Protein AF-S3BTN0-F1 (afdb_monomer_lite)

Foldseek 3Di:
DDDDDDDDPDPDDLVVVVVLVVCVVVVCCVVDPGDDDDQDDDQPPCSQVVVCVVVVEHAAPPSCQPPPDDDDDDDHDDPDDKDKDFADDDPPDDPVLRVQRRVDMDIDRDDYHVVNSVSSVVSVVSD

Structure (mmCIF, N/CA/C/O backbone):
data_AF-S3BTN0-F1
#
_entry.id   AF-S3BTN0-F1
#
loop_
_atom_site.group_PDB
_atom_site.id
_atom_site.type_symbol
_atom_site.label_atom_id
_atom_site.label_alt_id
_atom_site.label_comp_id
_atom_site.label_asym_id
_atom_site.label_entity_id
_atom_site.label_seq_id
_atom_site.pdbx_PDB_ins_code
_atom_site.Cartn_x
_atom_site.Cartn_y
_atom_site.Cartn_z
_atom_site.occupancy
_atom_site.B_iso_or_equiv
_atom_site.auth_seq_id
_atom_site.auth_comp_id
_atom_site.auth_asym_id
_atom_site.auth_atom_id
_atom_site.pdbx_PDB_model_num
ATOM 1 N N . MET A 1 1 ? 25.090 -1.246 -36.653 1.00 35.09 1 MET A N 1
ATOM 2 C CA . MET A 1 1 ? 25.136 -2.329 -35.651 1.00 35.09 1 MET A CA 1
ATOM 3 C C . MET A 1 1 ? 24.382 -1.847 -34.426 1.00 35.09 1 MET A C 1
ATOM 5 O O . MET A 1 1 ? 24.909 -1.023 -33.695 1.00 35.09 1 MET A O 1
ATOM 9 N N . ALA A 1 2 ? 23.122 -2.249 -34.277 1.00 33.72 2 ALA A N 1
ATOM 10 C CA . ALA A 1 2 ? 22.337 -1.947 -33.086 1.00 33.72 2 ALA A CA 1
ATOM 11 C C . ALA A 1 2 ? 22.515 -3.118 -32.117 1.00 33.72 2 ALA A C 1
ATOM 13 O O . ALA A 1 2 ? 22.125 -4.240 -32.436 1.00 33.72 2 ALA A O 1
ATOM 14 N N . SER A 1 3 ? 23.177 -2.872 -30.988 1.00 33.06 3 SER A N 1
ATOM 15 C CA . SER A 1 3 ? 23.311 -3.858 -29.920 1.00 33.06 3 SER A CA 1
ATOM 16 C C . SER A 1 3 ? 21.948 -4.102 -29.285 1.00 33.06 3 SER A C 1
ATOM 18 O O . SER A 1 3 ? 21.349 -3.200 -28.705 1.00 33.06 3 SER A O 1
ATOM 20 N N . THR A 1 4 ? 21.478 -5.338 -29.398 1.00 38.31 4 THR A N 1
ATOM 21 C CA . THR A 1 4 ? 20.369 -5.899 -28.630 1.00 38.31 4 THR A CA 1
ATOM 22 C C . THR A 1 4 ? 20.660 -5.735 -27.136 1.00 38.31 4 THR A C 1
ATOM 24 O O . THR A 1 4 ? 21.585 -6.357 -26.615 1.00 38.31 4 THR A O 1
ATOM 27 N N . MET A 1 5 ? 19.887 -4.892 -26.444 1.00 35.59 5 MET A N 1
ATOM 28 C CA . MET A 1 5 ? 19.863 -4.873 -24.980 1.00 35.59 5 MET A CA 1
ATOM 29 C C . MET A 1 5 ? 19.236 -6.184 -24.502 1.00 35.59 5 MET A C 1
ATOM 31 O O . MET A 1 5 ? 18.100 -6.503 -24.853 1.00 35.59 5 MET A O 1
ATOM 35 N N . ALA A 1 6 ? 20.012 -6.967 -23.756 1.00 37.75 6 ALA A N 1
ATOM 36 C CA . ALA A 1 6 ? 19.574 -8.226 -23.180 1.00 37.75 6 ALA A CA 1
ATOM 37 C C . ALA A 1 6 ? 18.411 -7.993 -22.205 1.00 37.75 6 ALA A C 1
ATOM 39 O O . ALA A 1 6 ? 18.469 -7.127 -21.333 1.00 37.75 6 ALA A O 1
ATOM 40 N N . ALA A 1 7 ? 17.351 -8.776 -22.384 1.00 44.31 7 ALA A N 1
ATOM 41 C CA . ALA A 1 7 ? 16.192 -8.797 -21.516 1.00 44.31 7 ALA A CA 1
ATOM 42 C C . ALA A 1 7 ? 16.488 -9.555 -20.209 1.00 44.31 7 ALA A C 1
ATOM 44 O O . ALA A 1 7 ? 16.957 -10.689 -20.242 1.00 44.31 7 ALA A O 1
ATOM 45 N N . ASN A 1 8 ? 16.092 -8.925 -19.100 1.00 44.06 8 ASN A N 1
ATOM 46 C CA . ASN A 1 8 ? 15.650 -9.504 -17.828 1.00 44.06 8 ASN A CA 1
ATOM 47 C C . ASN A 1 8 ? 16.609 -10.404 -17.031 1.00 44.06 8 ASN A C 1
ATOM 49 O O . ASN A 1 8 ? 16.455 -11.623 -17.017 1.00 44.06 8 ASN A O 1
ATOM 53 N N . ASP A 1 9 ? 17.385 -9.782 -16.140 1.00 46.75 9 ASP A N 1
ATOM 54 C CA . ASP A 1 9 ? 17.618 -10.358 -14.809 1.00 46.75 9 ASP A CA 1
ATOM 55 C C . ASP A 1 9 ? 16.348 -10.161 -13.958 1.00 46.75 9 ASP A C 1
ATOM 57 O O . ASP A 1 9 ? 16.233 -9.250 -13.137 1.00 46.75 9 ASP A O 1
ATOM 61 N N . SER A 1 10 ? 15.327 -10.988 -14.203 1.00 57.62 10 SER A N 1
ATOM 62 C CA . SER A 1 10 ? 14.164 -11.051 -13.315 1.00 57.62 10 SER A CA 1
ATOM 63 C C . SER A 1 10 ? 14.593 -11.705 -12.002 1.00 57.62 10 SER A C 1
ATOM 65 O O . SER A 1 10 ? 14.927 -12.888 -11.975 1.00 57.62 10 SER A O 1
ATOM 67 N N . LEU A 1 11 ? 14.520 -10.966 -10.892 1.00 58.00 11 LEU A N 1
ATOM 68 C CA . LEU A 1 11 ? 14.765 -11.468 -9.529 1.00 58.00 11 LEU A CA 1
ATOM 69 C C . LEU A 1 11 ? 13.793 -12.590 -9.092 1.00 58.00 11 LEU A C 1
ATOM 71 O O . LEU A 1 11 ? 13.869 -13.067 -7.960 1.00 58.00 11 LEU A O 1
ATOM 75 N N . GLY A 1 12 ? 12.858 -13.018 -9.947 1.00 62.88 12 GLY A N 1
ATOM 76 C CA . GLY A 1 12 ? 11.870 -14.035 -9.614 1.00 62.88 12 GLY A CA 1
ATOM 77 C C . GLY A 1 12 ? 11.403 -14.855 -10.811 1.00 62.88 12 GLY A C 1
ATOM 78 O O . GLY A 1 12 ? 11.310 -14.382 -11.941 1.00 62.88 12 GLY A O 1
ATOM 79 N N . ASN A 1 13 ? 11.055 -16.112 -10.538 1.00 80.94 13 ASN A N 1
ATOM 80 C CA . ASN A 1 13 ? 10.363 -16.973 -11.488 1.00 80.94 13 ASN A CA 1
ATOM 81 C C . ASN A 1 13 ? 8.944 -16.423 -11.723 1.00 80.94 13 ASN A C 1
ATOM 83 O O . ASN A 1 13 ? 8.068 -16.575 -10.868 1.00 80.94 13 ASN A O 1
ATOM 87 N N . ASP A 1 14 ? 8.714 -15.794 -12.877 1.00 77.06 14 ASP A N 1
ATOM 88 C CA . ASP A 1 14 ? 7.433 -15.166 -13.238 1.00 77.06 14 ASP A CA 1
ATOM 89 C C . ASP A 1 14 ? 6.250 -16.142 -13.128 1.00 77.06 14 ASP A C 1
ATOM 91 O O . ASP A 1 14 ? 5.175 -15.786 -12.641 1.00 77.06 14 ASP A O 1
ATOM 95 N N . GLY A 1 15 ? 6.464 -17.407 -13.502 1.00 82.69 15 GLY A N 1
ATOM 96 C CA . GLY A 1 15 ? 5.455 -18.458 -13.386 1.00 82.69 15 GLY A CA 1
ATOM 97 C C . GLY A 1 15 ? 5.128 -18.828 -11.936 1.00 82.69 15 GLY A C 1
ATOM 98 O O . GLY A 1 15 ? 4.000 -19.224 -11.640 1.00 82.69 15 GLY A O 1
ATOM 99 N N . PHE A 1 16 ? 6.086 -18.691 -11.020 1.00 84.44 16 PHE A N 1
ATOM 100 C CA . PHE A 1 16 ? 5.869 -18.899 -9.588 1.00 84.44 16 PHE A CA 1
ATOM 101 C C . PHE A 1 16 ? 5.096 -17.733 -8.961 1.00 84.44 16 PHE A C 1
ATOM 103 O O . PHE A 1 16 ? 4.109 -17.967 -8.263 1.00 84.44 16 PHE A O 1
ATOM 110 N N . LEU A 1 17 ? 5.475 -16.489 -9.274 1.00 82.50 17 LEU A N 1
ATOM 111 C CA . LEU A 1 17 ? 4.778 -15.292 -8.788 1.00 82.50 17 LEU A CA 1
ATOM 112 C C . LEU A 1 17 ? 3.315 -15.265 -9.248 1.00 82.50 17 LEU A C 1
ATOM 114 O O . LEU A 1 17 ? 2.420 -15.083 -8.428 1.00 82.50 17 LEU A O 1
ATOM 118 N N . ALA A 1 18 ? 3.052 -15.594 -10.517 1.00 82.25 18 ALA A N 1
ATOM 119 C CA . ALA A 1 18 ? 1.689 -15.679 -11.037 1.00 82.25 18 ALA A CA 1
ATOM 120 C C . ALA A 1 18 ? 0.827 -16.730 -10.308 1.00 82.25 18 ALA A C 1
ATOM 122 O O . ALA A 1 18 ? -0.380 -16.544 -10.143 1.00 82.25 18 ALA A O 1
ATOM 123 N N . LYS A 1 19 ? 1.419 -17.846 -9.856 1.00 86.25 19 LYS A N 1
ATOM 124 C CA . LYS A 1 19 ? 0.707 -18.847 -9.041 1.00 86.25 19 LYS A CA 1
ATOM 125 C C . LYS A 1 19 ? 0.393 -18.308 -7.649 1.00 86.25 19 LYS A C 1
ATOM 127 O O . LYS A 1 19 ? -0.725 -18.507 -7.180 1.00 86.25 19 LYS A O 1
ATOM 132 N N . ILE A 1 20 ? 1.339 -17.614 -7.015 1.00 84.75 20 ILE A N 1
ATOM 133 C CA . ILE A 1 20 ? 1.116 -16.965 -5.715 1.00 84.75 20 ILE A CA 1
ATOM 134 C C . ILE A 1 20 ? -0.013 -15.938 -5.820 1.00 84.75 20 ILE A C 1
ATOM 136 O O . ILE A 1 20 ? -0.907 -15.944 -4.976 1.00 84.75 20 ILE A O 1
ATOM 140 N N . ASP A 1 21 ? -0.024 -15.115 -6.869 1.00 81.50 21 ASP A N 1
ATOM 141 C CA . ASP A 1 21 ? -1.066 -14.105 -7.081 1.00 81.50 21 ASP A CA 1
ATOM 142 C C . ASP A 1 21 ? -2.452 -14.743 -7.249 1.00 81.50 21 ASP A C 1
ATOM 144 O O . ASP A 1 21 ? -3.421 -14.304 -6.627 1.00 81.50 21 ASP A O 1
ATOM 148 N N . ARG A 1 22 ? -2.548 -15.841 -8.013 1.00 84.12 22 ARG A N 1
ATOM 149 C CA . ARG A 1 22 ? -3.797 -16.612 -8.156 1.00 84.12 22 ARG A CA 1
ATOM 150 C C . ARG A 1 22 ? -4.265 -17.197 -6.824 1.00 84.12 22 ARG A C 1
ATOM 152 O O . ARG A 1 22 ? -5.445 -17.097 -6.504 1.00 84.12 22 ARG A O 1
ATOM 159 N N . LEU A 1 23 ? -3.358 -17.764 -6.028 1.00 84.88 23 LEU A N 1
ATOM 160 C CA . LEU A 1 23 ? -3.692 -18.278 -4.696 1.00 84.88 23 LEU A CA 1
ATOM 161 C C . LEU A 1 23 ? -4.159 -17.153 -3.762 1.00 84.88 23 LEU A C 1
ATOM 163 O O . LEU A 1 23 ? -5.140 -17.315 -3.033 1.00 84.88 23 LEU A O 1
ATOM 167 N N . ARG A 1 24 ? -3.520 -15.983 -3.824 1.00 81.69 24 ARG A N 1
ATOM 168 C CA . ARG A 1 24 ? -3.917 -14.812 -3.036 1.00 81.69 24 ARG A CA 1
ATOM 169 C C . ARG A 1 24 ? -5.319 -14.328 -3.416 1.00 81.69 24 ARG A C 1
ATOM 171 O O . ARG A 1 24 ? -6.117 -14.058 -2.524 1.00 81.69 24 ARG A O 1
ATOM 178 N N . ALA A 1 25 ? -5.649 -14.307 -4.709 1.00 78.19 25 ALA A N 1
ATOM 179 C CA . ALA A 1 25 ? -6.978 -13.933 -5.202 1.00 78.19 25 ALA A CA 1
ATOM 180 C C . ALA A 1 25 ? -8.096 -14.878 -4.720 1.00 78.19 25 ALA A C 1
ATOM 182 O O . ALA A 1 25 ? -9.233 -14.449 -4.554 1.00 78.19 25 ALA A O 1
ATOM 183 N N . THR A 1 26 ? -7.777 -16.145 -4.437 1.00 80.81 26 THR A N 1
ATOM 184 C CA . THR A 1 26 ? -8.735 -17.114 -3.866 1.00 80.81 26 THR A CA 1
ATOM 185 C C . THR A 1 26 ? -8.938 -16.980 -2.351 1.00 80.81 26 THR A C 1
ATOM 187 O O . THR A 1 26 ? -9.652 -17.782 -1.757 1.00 80.81 26 THR A O 1
ATOM 190 N N . ASN A 1 27 ? -8.315 -15.986 -1.707 1.00 71.31 27 ASN A N 1
ATOM 191 C CA . ASN A 1 27 ? -8.363 -15.760 -0.258 1.00 71.31 27 ASN A CA 1
ATOM 192 C C . ASN A 1 27 ? -7.849 -16.948 0.593 1.00 71.31 27 ASN A C 1
ATOM 194 O O . ASN A 1 27 ? -8.123 -17.053 1.792 1.00 71.31 27 ASN A O 1
ATOM 198 N N . VAL A 1 28 ? -7.040 -17.828 -0.016 1.00 78.56 28 VAL A N 1
ATOM 199 C CA . VAL A 1 28 ? -6.412 -18.994 0.638 1.00 78.56 28 VAL A CA 1
ATOM 200 C C . VAL A 1 28 ? -5.331 -18.576 1.639 1.00 78.56 28 VAL A C 1
ATOM 202 O O . VAL A 1 28 ? -4.934 -19.379 2.474 1.00 78.56 28 VAL A O 1
ATOM 205 N N . GLY A 1 29 ? -4.911 -17.306 1.635 1.00 66.62 29 GLY A N 1
ATOM 206 C CA . GLY A 1 29 ? -3.964 -16.757 2.614 1.00 66.62 29 GLY A CA 1
ATOM 207 C C . GLY A 1 29 ? -4.403 -16.903 4.080 1.00 66.62 29 GLY A C 1
ATOM 208 O O . GLY A 1 29 ? -3.562 -16.839 4.968 1.00 66.62 29 GLY A O 1
ATOM 209 N N . SER A 1 30 ? -5.696 -17.135 4.336 1.00 70.00 30 SER A N 1
ATOM 210 C CA . SER A 1 30 ? -6.231 -17.454 5.670 1.00 70.00 30 SER A CA 1
ATOM 211 C C . SER A 1 30 ? -6.012 -18.915 6.097 1.00 70.00 30 SER A C 1
ATOM 213 O O . SER A 1 30 ? -6.061 -19.218 7.285 1.00 70.00 30 SER A O 1
ATOM 215 N N . MET A 1 31 ? -5.760 -19.812 5.140 1.00 72.81 31 MET A N 1
ATOM 216 C CA . MET A 1 31 ? -5.561 -21.251 5.351 1.00 72.81 31 MET A CA 1
ATOM 217 C C . MET A 1 31 ? -4.100 -21.672 5.176 1.00 72.81 31 MET A C 1
ATOM 219 O O . MET A 1 31 ? -3.656 -22.619 5.820 1.00 72.81 31 MET A O 1
ATOM 223 N N . ILE A 1 32 ? -3.355 -20.997 4.293 1.00 80.44 32 ILE A N 1
ATOM 224 C CA . ILE A 1 32 ? -1.963 -21.324 3.971 1.00 80.44 32 ILE A CA 1
ATOM 225 C C . ILE A 1 32 ? -1.146 -20.028 3.900 1.00 80.44 32 ILE A C 1
ATOM 227 O O . ILE A 1 32 ? -1.539 -19.107 3.177 1.00 80.44 32 ILE A O 1
ATOM 231 N N . PRO A 1 33 ? 0.007 -19.943 4.588 1.00 80.31 33 PRO A N 1
ATOM 232 C CA . PRO 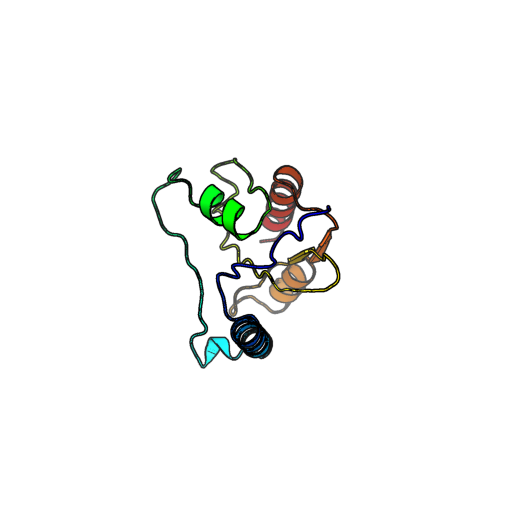A 1 33 ? 0.883 -18.785 4.479 1.00 80.31 33 PRO A CA 1
ATOM 233 C C . PRO A 1 33 ? 1.428 -18.663 3.051 1.00 80.31 33 PRO A C 1
ATOM 235 O O . PRO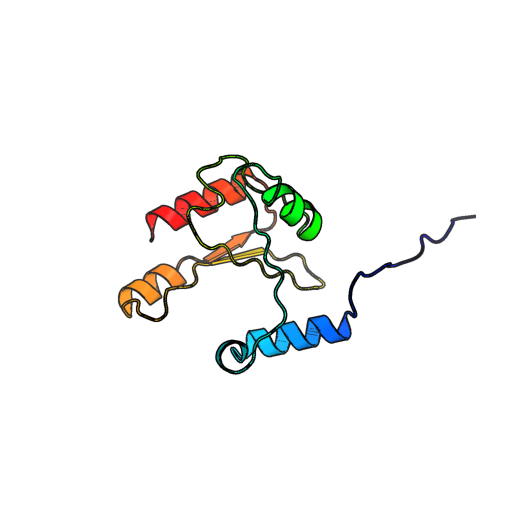 A 1 33 ? 2.053 -19.583 2.522 1.00 80.31 33 PRO A O 1
ATOM 238 N N . LEU A 1 34 ? 1.195 -17.509 2.424 1.00 83.88 34 LEU A N 1
ATOM 239 C CA . LEU A 1 34 ? 1.777 -17.156 1.129 1.00 83.88 34 LEU A CA 1
ATOM 240 C C . LEU A 1 34 ? 3.021 -16.284 1.338 1.00 83.88 34 LEU A C 1
ATOM 242 O O . LEU A 1 34 ? 3.046 -15.501 2.288 1.00 83.88 34 LEU A O 1
ATOM 246 N N . PRO A 1 35 ? 4.029 -16.349 0.448 1.00 82.12 35 PRO A N 1
ATOM 247 C CA . PRO A 1 35 ? 5.197 -15.480 0.542 1.00 82.12 35 PRO A CA 1
ATOM 248 C C . PRO A 1 35 ? 4.814 -13.993 0.557 1.00 82.12 35 PRO A C 1
ATOM 250 O O . PRO A 1 35 ? 4.013 -13.528 -0.264 1.00 82.12 35 PRO A O 1
ATOM 253 N N . GLN A 1 36 ? 5.404 -13.254 1.496 1.00 82.12 36 GLN A N 1
ATOM 254 C CA . GLN A 1 36 ? 5.250 -11.813 1.682 1.00 82.12 36 GLN A CA 1
ATOM 255 C C . GLN A 1 36 ? 6.622 -11.190 1.949 1.00 82.12 36 GLN A C 1
ATOM 257 O O . GLN A 1 36 ? 7.490 -11.821 2.549 1.00 82.12 36 GLN A O 1
ATOM 262 N N . VAL A 1 37 ? 6.807 -9.945 1.512 1.00 82.12 37 VAL A N 1
ATOM 263 C CA . VAL A 1 37 ? 7.980 -9.133 1.851 1.00 82.12 37 VAL A CA 1
ATOM 264 C C . VAL A 1 37 ? 7.535 -8.102 2.876 1.00 82.12 37 VAL A C 1
ATOM 266 O O . VAL A 1 37 ? 6.606 -7.339 2.620 1.00 82.12 37 VAL A O 1
ATOM 269 N N . ILE A 1 38 ? 8.189 -8.097 4.035 1.00 81.75 38 ILE A N 1
ATOM 270 C CA . ILE A 1 38 ? 7.910 -7.160 5.123 1.00 81.75 38 ILE A CA 1
ATOM 271 C C . ILE A 1 38 ? 9.170 -6.330 5.350 1.00 81.75 38 ILE A C 1
ATOM 273 O O . ILE A 1 38 ? 10.258 -6.879 5.510 1.00 81.75 38 ILE A O 1
ATOM 277 N N . VAL A 1 39 ? 9.020 -5.006 5.367 1.00 80.75 39 VAL A N 1
ATOM 278 C CA . VAL A 1 39 ? 10.119 -4.067 5.612 1.00 80.75 39 VAL A CA 1
ATOM 279 C C . VAL A 1 39 ? 9.978 -3.509 7.028 1.00 80.75 39 VAL A C 1
ATOM 281 O O . VAL A 1 39 ? 9.017 -2.802 7.324 1.00 80.75 39 VAL A O 1
ATOM 284 N N . VAL A 1 40 ? 10.932 -3.829 7.906 1.00 83.94 40 VAL A N 1
ATOM 285 C CA . VAL A 1 40 ? 10.933 -3.435 9.327 1.00 83.94 40 VAL A CA 1
ATOM 286 C C . VAL A 1 40 ? 12.209 -2.657 9.644 1.00 83.94 40 VAL A C 1
ATOM 288 O O . VAL A 1 40 ? 13.278 -2.978 9.136 1.00 83.94 40 VAL A O 1
ATOM 291 N N . GLY A 1 41 ? 12.100 -1.623 10.477 1.00 83.25 41 GLY A N 1
ATOM 292 C CA . GLY A 1 41 ? 13.238 -0.829 10.940 1.00 83.25 41 GLY A CA 1
ATOM 293 C C . GLY A 1 41 ? 12.815 0.494 11.577 1.00 83.25 41 GLY A C 1
ATOM 294 O O . GLY A 1 41 ? 11.664 0.924 11.428 1.00 83.25 41 GLY A O 1
ATOM 295 N N . ASP A 1 42 ? 13.756 1.155 12.246 1.00 81.88 42 ASP A N 1
ATOM 296 C CA . ASP A 1 42 ? 13.533 2.403 12.985 1.00 81.88 42 ASP A CA 1
ATOM 297 C C . ASP A 1 42 ? 12.983 3.536 12.113 1.00 81.88 42 ASP A C 1
ATOM 299 O O . ASP A 1 42 ? 13.127 3.545 10.886 1.00 81.88 42 ASP A O 1
ATOM 303 N N . GLN A 1 43 ? 12.314 4.517 12.723 1.00 76.94 43 GLN A N 1
ATOM 304 C CA . GLN A 1 43 ? 11.838 5.698 11.999 1.00 76.94 43 GLN A CA 1
ATOM 305 C C . GLN A 1 43 ? 12.988 6.324 11.190 1.00 76.94 43 GLN A C 1
ATOM 307 O O . GLN A 1 43 ? 14.097 6.473 11.685 1.00 76.94 43 GLN A O 1
ATOM 312 N N . SER A 1 44 ? 12.722 6.685 9.929 1.00 73.88 44 SER A N 1
ATOM 313 C CA . SER A 1 44 ? 13.718 7.268 9.018 1.00 73.88 44 SER A CA 1
ATOM 314 C C . SER A 1 44 ? 14.861 6.341 8.553 1.00 73.88 44 SER A C 1
ATOM 316 O O . SER A 1 44 ? 15.782 6.814 7.893 1.00 73.88 44 SER A O 1
ATOM 318 N N . SER A 1 45 ? 14.783 5.023 8.772 1.00 82.50 45 SER A N 1
ATOM 319 C CA . SER A 1 45 ? 15.784 4.048 8.289 1.00 82.50 45 SER A CA 1
ATOM 320 C C . SER A 1 45 ? 15.730 3.724 6.781 1.00 82.50 45 SER A C 1
ATOM 322 O O . SER A 1 45 ? 16.303 2.732 6.342 1.00 82.50 45 SER A O 1
ATOM 324 N N . GLY A 1 46 ? 15.001 4.506 5.975 1.00 82.38 46 GLY A N 1
ATOM 325 C CA . GLY A 1 46 ? 14.896 4.277 4.526 1.00 82.38 46 GLY A CA 1
ATOM 326 C C . GLY A 1 46 ? 13.924 3.169 4.098 1.00 82.38 46 GLY A C 1
ATOM 327 O O . GLY A 1 46 ? 13.975 2.731 2.954 1.00 82.38 46 GLY A O 1
ATOM 328 N N . LYS A 1 47 ? 13.004 2.728 4.971 1.00 86.75 47 LYS A N 1
ATOM 329 C CA . LYS A 1 47 ? 11.964 1.731 4.627 1.00 86.75 47 LYS A CA 1
ATOM 330 C C . LYS A 1 47 ? 11.150 2.125 3.395 1.00 86.75 47 LYS A C 1
ATOM 332 O O . LYS A 1 47 ? 10.950 1.307 2.505 1.00 86.75 47 LYS A O 1
ATOM 337 N N . SER A 1 48 ? 10.710 3.385 3.350 1.00 80.38 48 SER A N 1
ATOM 338 C CA . SER A 1 48 ? 9.985 3.925 2.202 1.00 80.38 48 SER A CA 1
ATOM 339 C C . SER A 1 48 ? 10.857 3.865 0.954 1.00 80.38 48 SER A C 1
ATOM 341 O O . SER A 1 48 ? 10.406 3.336 -0.041 1.00 80.38 48 SER A O 1
ATOM 343 N N . SER A 1 49 ? 12.134 4.249 1.028 1.00 85.25 49 SER A N 1
ATOM 344 C CA . SER A 1 49 ? 13.061 4.181 -0.112 1.00 85.25 49 SER A CA 1
ATOM 345 C C . SER A 1 49 ? 13.345 2.758 -0.609 1.00 85.25 49 SER A C 1
ATOM 347 O O . SER A 1 49 ? 13.484 2.535 -1.813 1.00 85.25 49 SER A O 1
ATOM 349 N N . ALA A 1 50 ? 13.384 1.772 0.291 1.00 86.50 50 ALA A N 1
ATOM 350 C CA . ALA A 1 50 ? 13.454 0.364 -0.096 1.00 86.50 50 ALA A CA 1
ATOM 351 C C . ALA A 1 50 ? 12.182 -0.077 -0.842 1.00 86.50 50 ALA A C 1
ATOM 353 O O . ALA A 1 50 ? 12.270 -0.728 -1.882 1.00 86.50 50 ALA A O 1
ATOM 354 N N . LEU A 1 51 ? 11.001 0.317 -0.353 1.00 84.38 51 LEU A N 1
ATOM 355 C CA . LEU A 1 51 ? 9.734 0.046 -1.034 1.00 84.38 51 LEU A CA 1
ATOM 356 C C . LEU A 1 51 ? 9.608 0.815 -2.359 1.00 84.38 51 LEU A C 1
ATOM 358 O O . LEU A 1 51 ? 9.129 0.239 -3.328 1.00 84.38 51 LEU A O 1
ATOM 362 N N . GLU A 1 52 ? 10.079 2.059 -2.449 1.00 85.75 52 GLU A N 1
ATOM 363 C CA . GLU A 1 52 ? 10.138 2.861 -3.684 1.00 85.75 52 GLU A CA 1
ATOM 364 C C . GLU A 1 52 ? 10.965 2.145 -4.754 1.00 85.75 52 GLU A C 1
ATOM 366 O O . GLU A 1 52 ? 10.521 1.992 -5.889 1.00 85.75 52 GLU A O 1
ATOM 371 N N . SER A 1 53 ? 12.133 1.624 -4.372 1.00 84.88 53 SER A N 1
ATOM 372 C CA . SER A 1 53 ? 13.016 0.885 -5.283 1.00 84.88 53 SER A CA 1
ATOM 373 C C . SER A 1 53 ? 12.377 -0.408 -5.803 1.00 84.88 53 SER A C 1
ATOM 375 O O . SER A 1 53 ? 12.646 -0.819 -6.928 1.00 84.88 53 SER A O 1
ATOM 377 N N . LEU A 1 54 ? 11.527 -1.052 -4.995 1.00 83.62 54 LEU A N 1
ATOM 378 C CA . LEU A 1 54 ? 10.818 -2.280 -5.369 1.00 83.62 54 LEU A CA 1
ATOM 379 C C . LEU A 1 54 ? 9.544 -2.020 -6.183 1.00 83.62 54 LEU A C 1
ATOM 381 O O . LEU A 1 54 ? 9.195 -2.816 -7.051 1.00 83.62 54 LEU A O 1
ATOM 385 N N . THR A 1 55 ? 8.820 -0.949 -5.870 1.00 82.19 55 THR A N 1
ATOM 386 C CA . THR A 1 55 ? 7.486 -0.668 -6.424 1.00 82.19 55 THR A CA 1
ATOM 387 C C . THR A 1 55 ? 7.514 0.292 -7.608 1.00 82.19 55 THR A C 1
ATOM 389 O O . THR A 1 55 ? 6.581 0.293 -8.410 1.00 82.19 55 THR A O 1
ATOM 392 N N . GLY A 1 56 ? 8.573 1.095 -7.738 1.00 82.44 56 GLY A N 1
ATOM 393 C CA . GLY A 1 56 ? 8.749 2.064 -8.815 1.00 82.44 56 GLY A CA 1
ATOM 394 C C . GLY A 1 56 ? 7.929 3.350 -8.667 1.00 82.44 56 GLY A C 1
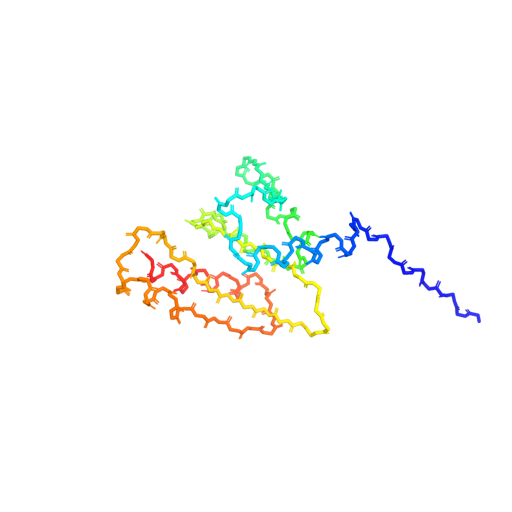ATOM 395 O O . GLY A 1 56 ? 7.929 4.152 -9.597 1.00 82.44 56 GLY A O 1
ATOM 396 N N . PHE A 1 57 ? 7.244 3.568 -7.538 1.00 82.75 57 PHE A N 1
ATOM 397 C CA . PHE A 1 57 ? 6.547 4.824 -7.241 1.00 82.75 57 PHE A CA 1
ATOM 398 C C . PHE A 1 57 ? 7.070 5.460 -5.953 1.00 82.75 57 PHE A C 1
ATOM 400 O O . PHE A 1 57 ? 7.557 4.768 -5.060 1.00 82.75 57 PHE A O 1
ATOM 407 N N . ALA A 1 58 ? 6.968 6.787 -5.873 1.00 81.81 58 ALA A N 1
ATOM 408 C CA . ALA A 1 58 ? 7.430 7.563 -4.730 1.00 81.81 58 ALA A CA 1
ATOM 409 C C . ALA A 1 58 ? 6.422 7.501 -3.575 1.00 81.81 58 ALA A C 1
ATOM 411 O O . ALA A 1 58 ? 5.220 7.676 -3.779 1.00 81.81 58 ALA A O 1
ATOM 412 N N . PHE A 1 59 ? 6.910 7.299 -2.354 1.00 81.06 59 PHE A N 1
ATOM 413 C CA . PHE A 1 59 ? 6.081 7.364 -1.157 1.00 81.06 59 PHE A CA 1
ATOM 414 C C . PHE A 1 59 ? 6.092 8.790 -0.590 1.00 81.06 59 PHE A C 1
ATOM 416 O O . PHE A 1 59 ? 7.084 9.514 -0.731 1.00 81.06 59 PHE A O 1
ATOM 423 N N . PRO A 1 60 ? 5.026 9.211 0.116 1.00 76.44 60 PRO A N 1
ATOM 424 C CA . PRO A 1 60 ? 5.015 10.498 0.792 1.00 76.44 60 PRO A CA 1
ATOM 425 C C . PRO A 1 60 ? 6.190 10.602 1.772 1.00 76.44 60 PRO A C 1
ATOM 427 O O . PRO A 1 60 ? 6.486 9.680 2.532 1.00 76.44 60 PRO A O 1
ATOM 430 N N . ARG A 1 61 ? 6.869 11.747 1.812 1.00 69.31 61 ARG A N 1
ATOM 431 C CA . ARG A 1 61 ? 7.979 11.960 2.763 1.00 69.31 61 ARG A CA 1
ATOM 432 C C . ARG A 1 61 ? 7.517 12.413 4.149 1.00 69.31 61 ARG A C 1
ATOM 434 O O . ARG A 1 61 ? 8.319 12.457 5.079 1.00 69.31 61 ARG A O 1
ATOM 441 N N . ALA A 1 62 ? 6.235 12.740 4.310 1.00 66.00 62 ALA A N 1
ATOM 442 C CA . ALA A 1 62 ? 5.681 13.148 5.593 1.00 66.00 62 ALA A CA 1
ATOM 443 C C . ALA A 1 62 ? 5.669 11.965 6.576 1.00 66.00 62 ALA A C 1
ATOM 445 O O . ALA A 1 62 ? 4.937 10.989 6.394 1.00 66.00 62 ALA A O 1
ATOM 446 N N . ALA A 1 63 ? 6.458 12.081 7.650 1.00 54.03 63 ALA A N 1
ATOM 447 C CA . ALA A 1 63 ? 6.650 11.043 8.666 1.00 54.03 63 ALA A CA 1
ATOM 448 C C . ALA A 1 63 ? 5.345 10.535 9.309 1.00 54.03 63 ALA A C 1
ATOM 450 O O . ALA A 1 63 ? 5.314 9.427 9.835 1.00 54.03 63 ALA A O 1
ATOM 451 N N . THR A 1 64 ? 4.274 11.329 9.268 1.00 59.94 64 THR A N 1
ATOM 452 C CA . THR A 1 64 ? 2.970 11.007 9.856 1.00 59.94 64 THR A CA 1
ATOM 453 C C . THR A 1 64 ? 2.000 10.321 8.896 1.00 59.94 64 THR A C 1
ATOM 455 O O . THR A 1 64 ? 0.987 9.822 9.373 1.00 59.94 64 THR A O 1
ATOM 458 N N . LEU A 1 65 ? 2.264 10.280 7.584 1.00 60.31 65 LEU A N 1
ATOM 459 C CA . LEU A 1 65 ? 1.346 9.682 6.599 1.00 60.31 65 LEU A CA 1
ATOM 460 C C . LEU A 1 65 ? 1.674 8.214 6.307 1.00 60.31 65 LEU A C 1
ATOM 462 O O . LEU A 1 65 ? 0.773 7.391 6.188 1.00 60.31 65 LEU A O 1
ATOM 466 N N . CYS A 1 66 ? 2.957 7.856 6.259 1.00 55.94 66 CYS A N 1
ATOM 467 C CA . CYS A 1 66 ? 3.400 6.556 5.740 1.00 55.94 66 CYS A CA 1
ATOM 468 C C . CYS A 1 66 ? 3.205 5.362 6.684 1.00 55.94 66 CYS A C 1
ATOM 470 O O . CYS A 1 66 ? 3.460 4.230 6.282 1.00 55.94 66 CYS A O 1
ATOM 472 N N . THR A 1 67 ? 2.765 5.593 7.925 1.00 60.31 67 THR A N 1
ATOM 473 C CA . THR A 1 67 ? 2.571 4.535 8.935 1.00 60.31 67 THR A CA 1
ATOM 474 C C . THR A 1 67 ? 1.331 4.728 9.811 1.00 60.31 67 THR A C 1
ATOM 476 O O . THR A 1 67 ? 1.208 4.056 10.832 1.00 60.31 67 THR A O 1
ATOM 479 N N . ARG A 1 68 ? 0.407 5.637 9.458 1.00 65.50 68 ARG A N 1
ATOM 480 C CA . ARG A 1 68 ? -0.880 5.747 10.179 1.00 65.50 68 ARG A CA 1
ATOM 481 C C . ARG A 1 68 ? -1.748 4.508 9.988 1.00 65.50 68 ARG A C 1
ATOM 483 O O . ARG A 1 68 ? -2.466 4.119 10.902 1.00 65.50 68 ARG A O 1
ATOM 490 N N . TYR A 1 69 ? -1.637 3.881 8.822 1.00 70.50 69 TYR A N 1
ATOM 491 C CA . TYR A 1 69 ? -2.404 2.702 8.454 1.00 70.50 69 TYR A CA 1
ATOM 492 C C . TYR A 1 69 ? -1.476 1.615 7.925 1.00 70.50 69 TYR A C 1
ATOM 494 O O . TYR A 1 69 ? -0.436 1.894 7.328 1.00 70.50 69 TYR A O 1
ATOM 502 N N . ALA A 1 70 ? -1.862 0.361 8.151 1.00 77.12 70 ALA A N 1
ATOM 503 C CA . ALA A 1 70 ? -1.209 -0.771 7.517 1.00 77.12 70 ALA A CA 1
ATOM 504 C C . ALA A 1 70 ? -1.519 -0.742 6.012 1.00 77.12 70 ALA A C 1
ATOM 506 O O . ALA A 1 70 ? -2.631 -1.061 5.594 1.00 77.12 70 ALA A O 1
ATOM 507 N N . TH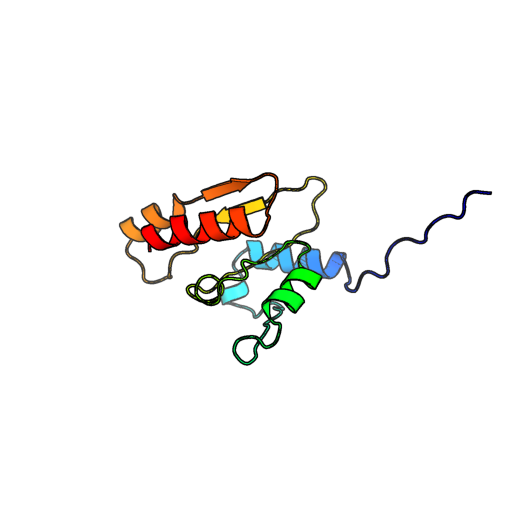R A 1 71 ? -0.538 -0.345 5.204 1.00 79.31 71 THR A N 1
ATOM 508 C CA . THR A 1 71 ? -0.678 -0.278 3.746 1.00 79.31 71 THR A CA 1
ATOM 509 C C . THR A 1 71 ? -0.220 -1.585 3.119 1.00 79.31 71 THR A C 1
ATOM 511 O O . THR A 1 71 ? 0.951 -1.954 3.200 1.00 79.31 71 THR A O 1
ATOM 514 N N . GLN A 1 72 ? -1.142 -2.282 2.458 1.00 83.12 72 GLN A N 1
ATOM 515 C CA . GLN A 1 72 ? -0.819 -3.446 1.641 1.00 83.12 72 GLN A CA 1
ATOM 516 C C . GLN A 1 72 ? -0.588 -3.012 0.192 1.00 83.12 72 GLN A C 1
ATOM 518 O O . GLN A 1 72 ? -1.461 -2.401 -0.420 1.00 83.12 72 GLN A O 1
ATOM 523 N N . ILE A 1 73 ? 0.557 -3.390 -0.378 1.00 83.50 73 ILE A N 1
ATOM 524 C CA . ILE A 1 73 ? 0.898 -3.118 -1.780 1.00 83.50 73 ILE A CA 1
ATOM 525 C C . ILE A 1 73 ? 0.950 -4.442 -2.532 1.00 83.50 73 ILE A C 1
ATOM 527 O O . ILE A 1 73 ? 1.641 -5.373 -2.121 1.00 83.50 73 ILE A O 1
ATOM 531 N N . SER A 1 74 ? 0.208 -4.529 -3.636 1.00 82.19 74 SER A N 1
ATOM 532 C CA . SER A 1 74 ? 0.195 -5.702 -4.508 1.00 82.19 74 SER A CA 1
ATOM 533 C C . SER A 1 74 ? 0.546 -5.284 -5.928 1.00 82.19 74 SER A C 1
ATOM 535 O O . SER A 1 74 ? -0.276 -4.701 -6.630 1.00 82.19 74 SER A O 1
ATOM 537 N N . CYS A 1 75 ? 1.763 -5.605 -6.353 1.00 81.44 75 CYS A N 1
ATOM 538 C CA . CYS A 1 75 ? 2.221 -5.392 -7.720 1.00 81.44 75 CYS A CA 1
ATOM 539 C C . CYS A 1 75 ? 2.041 -6.689 -8.511 1.00 81.44 75 CYS A C 1
ATOM 541 O O . CYS A 1 75 ? 2.505 -7.742 -8.081 1.00 81.44 75 CYS A O 1
ATOM 543 N N . THR A 1 76 ? 1.385 -6.612 -9.666 1.00 79.31 76 THR A N 1
ATOM 544 C CA . THR A 1 76 ? 1.225 -7.748 -10.585 1.00 79.31 76 THR A CA 1
ATOM 545 C C . THR A 1 76 ? 1.693 -7.334 -11.974 1.00 79.31 76 THR A C 1
ATOM 547 O O . THR A 1 76 ? 1.624 -6.158 -12.330 1.00 79.31 76 THR A O 1
ATOM 550 N N . ARG A 1 77 ? 2.208 -8.285 -12.759 1.00 77.75 77 ARG A N 1
ATOM 551 C CA . ARG A 1 77 ? 2.584 -8.028 -14.155 1.00 77.75 77 ARG A CA 1
ATOM 552 C C . ARG A 1 77 ? 1.318 -8.069 -15.010 1.00 77.75 77 ARG A C 1
ATOM 554 O O . ARG A 1 77 ? 0.668 -9.109 -15.083 1.00 77.75 77 ARG A O 1
ATOM 561 N N . ALA A 1 78 ? 0.990 -6.955 -15.651 1.00 82.31 78 ALA A N 1
ATOM 562 C CA . ALA A 1 78 ? -0.160 -6.809 -16.537 1.00 82.31 78 ALA A CA 1
ATOM 563 C C . ALA A 1 78 ? 0.262 -6.065 -17.819 1.00 82.31 78 ALA A C 1
ATOM 565 O O . ALA A 1 78 ? 1.218 -5.289 -17.762 1.00 82.31 78 ALA A O 1
ATOM 566 N N . PRO A 1 79 ? -0.409 -6.303 -18.965 1.00 83.75 79 PRO A N 1
ATOM 567 C CA . PRO A 1 79 ? -0.112 -5.591 -20.211 1.00 83.75 79 PRO A CA 1
ATOM 568 C C . PRO A 1 79 ? -0.386 -4.088 -20.091 1.00 83.75 79 PRO A C 1
ATOM 570 O O . PRO A 1 79 ? 0.359 -3.284 -20.643 1.00 83.75 79 PRO A O 1
ATOM 573 N N . ASP A 1 80 ? -1.409 -3.724 -19.316 1.00 86.00 80 ASP A N 1
ATOM 574 C CA . ASP A 1 80 ? -1.812 -2.344 -19.083 1.00 86.00 80 ASP A CA 1
ATOM 575 C C . ASP A 1 80 ? -1.439 -1.903 -17.665 1.00 86.00 80 ASP A C 1
ATOM 577 O O . ASP A 1 80 ? -1.681 -2.614 -16.682 1.00 86.00 80 ASP A O 1
ATOM 581 N N . LYS A 1 81 ? -0.886 -0.692 -17.544 1.00 86.00 81 LYS A N 1
ATOM 582 C CA . LYS A 1 81 ? -0.648 -0.054 -16.246 1.00 86.00 81 LYS A CA 1
ATOM 583 C C . LYS A 1 81 ? -1.996 0.344 -15.644 1.00 86.00 81 LYS A C 1
ATOM 585 O O . LYS A 1 81 ? -2.691 1.201 -16.183 1.00 86.00 81 LYS A O 1
ATOM 590 N N . LYS A 1 82 ? -2.343 -0.251 -14.504 1.00 89.12 82 LYS A N 1
ATOM 591 C CA . LYS A 1 82 ? -3.533 0.100 -13.727 1.00 89.12 82 LYS A CA 1
ATOM 592 C C . LYS A 1 82 ? -3.179 0.213 -12.255 1.00 89.12 82 LYS A C 1
ATOM 594 O O . LYS A 1 82 ? -2.548 -0.685 -11.701 1.00 89.12 82 LYS A O 1
ATOM 599 N N . ILE A 1 83 ? -3.627 1.293 -11.627 1.00 90.50 83 ILE A N 1
ATOM 600 C CA . ILE A 1 83 ? -3.457 1.521 -10.197 1.00 90.50 83 ILE A CA 1
ATOM 601 C C . ILE A 1 83 ? -4.847 1.656 -9.586 1.00 90.50 83 ILE A C 1
ATOM 603 O O . ILE A 1 83 ? -5.647 2.487 -10.009 1.00 90.50 83 ILE A O 1
ATOM 607 N N . THR A 1 84 ? -5.133 0.808 -8.604 1.00 91.12 84 THR A N 1
ATOM 608 C CA . THR A 1 84 ? -6.380 0.836 -7.840 1.00 91.12 84 THR A CA 1
ATOM 609 C C . THR A 1 84 ? -6.029 0.982 -6.370 1.00 91.12 84 THR A C 1
ATOM 611 O O . THR A 1 84 ? -5.255 0.181 -5.842 1.00 91.12 84 THR A O 1
ATOM 614 N N . VAL A 1 85 ? -6.649 1.947 -5.698 1.00 90.88 85 VAL A N 1
ATOM 615 C CA . VAL A 1 85 ? -6.564 2.108 -4.245 1.00 90.88 85 VAL A CA 1
ATOM 616 C C . VAL A 1 85 ? -7.931 1.854 -3.619 1.00 90.88 85 VAL A C 1
ATOM 618 O O . VAL A 1 85 ? -8.952 2.325 -4.116 1.00 90.88 85 VAL A O 1
ATOM 621 N N . SER A 1 86 ? -7.956 1.077 -2.538 1.00 92.25 86 SER A N 1
ATOM 622 C CA . SER A 1 86 ? -9.172 0.720 -1.802 1.00 92.25 86 SER A CA 1
ATOM 623 C C . SER A 1 86 ? -8.866 0.461 -0.331 1.00 92.25 86 SER A C 1
ATOM 625 O O . SER A 1 86 ? -7.748 0.057 -0.004 1.00 92.25 86 SER A O 1
ATOM 627 N N . ILE A 1 87 ? -9.863 0.607 0.542 1.00 90.69 87 ILE A N 1
ATOM 628 C CA . ILE A 1 87 ? -9.724 0.268 1.964 1.00 90.69 87 ILE A CA 1
ATOM 629 C C . ILE A 1 87 ? -10.128 -1.193 2.185 1.00 90.69 87 ILE A C 1
ATOM 631 O O . ILE A 1 87 ? -11.190 -1.628 1.743 1.00 90.69 87 ILE A O 1
ATOM 635 N N . ILE A 1 88 ? -9.286 -1.948 2.895 1.00 88.38 88 ILE A N 1
ATOM 636 C CA . ILE A 1 88 ? -9.605 -3.300 3.369 1.00 88.38 88 ILE A CA 1
ATOM 637 C C . ILE A 1 88 ? -10.175 -3.169 4.792 1.00 88.38 88 ILE A C 1
ATOM 639 O O . ILE A 1 88 ? -9.421 -2.827 5.706 1.00 88.38 88 ILE A O 1
ATOM 643 N N . PRO A 1 89 ? -11.482 -3.411 5.016 1.00 89.31 89 PRO A N 1
ATOM 644 C CA . PRO A 1 89 ? -12.071 -3.311 6.348 1.00 89.31 89 PRO A CA 1
ATOM 645 C C . PRO A 1 89 ? -11.521 -4.383 7.288 1.00 89.31 89 PRO A C 1
ATOM 647 O O . PRO A 1 89 ? -11.190 -5.493 6.860 1.00 89.31 89 PRO A O 1
ATOM 650 N N . ARG A 1 90 ? -11.522 -4.099 8.594 1.00 87.44 90 ARG A N 1
ATOM 651 C CA . ARG A 1 90 ? -11.226 -5.134 9.590 1.00 87.44 90 ARG A CA 1
ATOM 652 C C . ARG A 1 90 ? -12.296 -6.241 9.558 1.00 87.44 90 ARG A C 1
ATOM 654 O O . ARG A 1 90 ? -13.474 -5.945 9.321 1.00 87.44 90 ARG A O 1
ATOM 661 N N . PRO A 1 91 ? -11.931 -7.512 9.818 1.00 84.75 91 PRO A N 1
ATOM 662 C CA . PRO A 1 91 ? -12.881 -8.627 9.784 1.00 84.75 91 PRO A CA 1
ATOM 663 C C . PRO A 1 91 ? -14.065 -8.461 10.745 1.00 84.75 91 PRO A C 1
ATOM 665 O O . PRO A 1 91 ? -15.167 -8.919 10.441 1.00 84.75 91 PRO A O 1
ATOM 668 N N . ASP A 1 92 ? -13.852 -7.773 11.865 1.00 88.25 92 ASP A N 1
ATOM 669 C CA . ASP A 1 92 ? -14.806 -7.527 12.949 1.00 88.25 92 ASP A CA 1
ATOM 670 C C . ASP A 1 92 ? -15.657 -6.254 12.769 1.00 88.25 92 ASP A C 1
ATOM 672 O O . ASP A 1 92 ? -16.552 -5.997 13.572 1.00 88.25 92 ASP A O 1
ATOM 676 N N . ALA A 1 93 ? -15.427 -5.465 11.713 1.00 88.62 93 ALA A N 1
ATOM 677 C CA . ALA A 1 93 ? -16.216 -4.265 11.437 1.00 88.62 93 ALA A CA 1
ATOM 678 C C . ALA A 1 93 ? -17.698 -4.595 11.163 1.00 88.62 93 ALA A C 1
ATOM 680 O O . ALA A 1 93 ? -18.026 -5.636 10.573 1.00 88.62 93 ALA A O 1
ATOM 681 N N . SER A 1 94 ? -18.593 -3.679 11.556 1.00 93.25 94 SER A N 1
ATOM 682 C CA . SER A 1 94 ? -20.034 -3.792 11.296 1.00 93.25 94 SER A CA 1
ATOM 683 C C . SER A 1 94 ? -20.331 -3.830 9.792 1.00 93.25 94 SER A C 1
ATOM 685 O O . SER A 1 94 ? -19.534 -3.368 8.975 1.00 93.25 94 SER A O 1
ATOM 687 N N . GLY A 1 95 ? -21.488 -4.382 9.408 1.00 92.50 95 GLY A N 1
ATOM 688 C CA . GLY A 1 95 ? -21.879 -4.478 7.995 1.00 92.50 95 GLY A CA 1
ATOM 689 C C . GLY A 1 95 ? -21.945 -3.116 7.297 1.00 92.50 95 GLY A C 1
ATOM 690 O O . GLY A 1 95 ? -21.470 -2.977 6.173 1.00 92.50 95 GLY A O 1
ATOM 691 N N . GLU A 1 96 ? -22.456 -2.100 7.994 1.00 92.62 96 GLU A N 1
ATOM 692 C CA . GLU A 1 96 ? -22.537 -0.729 7.487 1.00 92.62 96 GLU A CA 1
ATOM 693 C C . GLU A 1 96 ? -21.148 -0.105 7.298 1.00 92.62 96 GLU A C 1
ATOM 695 O O . GLU A 1 96 ? -20.847 0.402 6.219 1.00 92.62 96 GLU A O 1
ATOM 700 N N . LEU A 1 97 ? -20.262 -0.227 8.294 1.00 89.50 97 LEU A N 1
ATOM 701 C CA . LEU A 1 97 ? -18.895 0.288 8.195 1.00 89.50 97 LEU A CA 1
ATOM 702 C C . LEU A 1 97 ? -18.108 -0.427 7.087 1.00 89.50 97 LEU A C 1
ATOM 704 O O . LEU A 1 97 ? -17.389 0.214 6.327 1.00 89.50 97 LEU A O 1
ATOM 708 N N . LYS A 1 98 ? -18.274 -1.748 6.936 1.00 91.44 98 LYS A N 1
ATOM 709 C CA . LYS A 1 98 ? -17.668 -2.503 5.827 1.00 91.44 98 LYS A CA 1
ATOM 710 C C . LYS A 1 98 ? -18.104 -1.953 4.475 1.00 91.44 98 LYS A C 1
ATOM 712 O O . LYS A 1 98 ? -17.242 -1.718 3.634 1.00 91.44 98 LYS A O 1
ATOM 717 N N . ALA A 1 99 ? -19.402 -1.718 4.285 1.00 90.94 99 ALA A N 1
ATOM 718 C CA . ALA A 1 99 ? -19.929 -1.167 3.041 1.00 90.94 99 ALA A CA 1
ATOM 719 C C . ALA A 1 99 ? -19.391 0.249 2.769 1.00 90.94 99 ALA A C 1
ATOM 721 O O . ALA A 1 99 ? -18.964 0.533 1.651 1.00 90.94 99 ALA A O 1
ATOM 722 N N . GLN A 1 100 ? -19.342 1.110 3.790 1.00 92.25 100 GLN A N 1
ATOM 723 C CA . GLN A 1 100 ? -18.791 2.467 3.679 1.00 92.25 100 GLN A CA 1
ATOM 724 C C . GLN A 1 100 ? -17.305 2.462 3.289 1.00 92.25 100 GLN A C 1
ATOM 726 O O . GLN A 1 100 ? -16.902 3.183 2.375 1.00 92.25 100 GLN A O 1
ATOM 731 N N . LEU A 1 101 ? -16.493 1.621 3.934 1.00 91.50 101 LEU A N 1
ATOM 732 C CA . LEU A 1 101 ? -15.062 1.504 3.641 1.00 91.50 101 LEU A CA 1
ATOM 733 C C . LEU A 1 101 ? -14.805 0.874 2.264 1.00 91.50 101 LEU A C 1
ATOM 735 O O . LEU A 1 101 ? -13.938 1.339 1.530 1.00 91.50 101 LEU A O 1
ATOM 739 N N . GLN A 1 102 ? -15.582 -0.140 1.874 1.00 90.62 102 GLN A N 1
ATOM 740 C CA . GLN A 1 102 ? -15.483 -0.773 0.551 1.00 90.62 102 GLN A CA 1
ATOM 741 C C . GLN A 1 102 ? -15.931 0.149 -0.588 1.00 90.62 102 GLN A C 1
ATOM 743 O O . GLN A 1 102 ? -15.472 -0.016 -1.718 1.00 90.62 102 GLN A O 1
ATOM 748 N N . ALA A 1 103 ? -16.795 1.128 -0.304 1.00 92.44 103 ALA A N 1
ATOM 749 C CA . ALA A 1 103 ? -17.172 2.155 -1.269 1.00 92.44 103 ALA A CA 1
ATOM 750 C 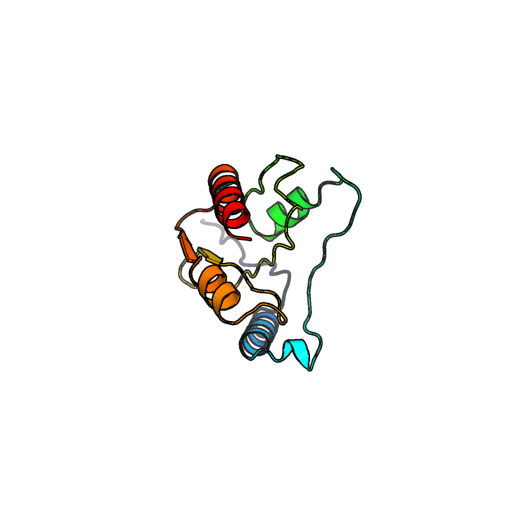C . ALA A 1 103 ? -16.019 3.125 -1.581 1.00 92.44 103 ALA A C 1
ATOM 752 O O . ALA A 1 103 ? -16.053 3.800 -2.611 1.00 92.44 103 ALA A O 1
ATOM 753 N N . PHE A 1 104 ? -14.980 3.195 -0.737 1.00 92.69 104 PHE A N 1
ATOM 754 C CA . PHE A 1 104 ? -13.753 3.903 -1.083 1.00 92.69 104 PHE A CA 1
ATOM 755 C C . PHE A 1 104 ? -12.951 3.086 -2.098 1.00 92.69 104 PHE A C 1
ATOM 757 O O . PHE A 1 104 ? -12.273 2.110 -1.761 1.00 92.69 104 PHE A O 1
ATOM 764 N N . ARG A 1 105 ? -13.023 3.511 -3.357 1.00 92.62 105 ARG A N 1
ATOM 765 C CA . ARG A 1 105 ? -12.244 2.955 -4.456 1.00 92.62 105 ARG A CA 1
ATOM 766 C C . ARG A 1 105 ? -11.837 4.072 -5.406 1.00 92.62 105 ARG A C 1
ATOM 768 O O . ARG A 1 105 ? -12.697 4.804 -5.887 1.00 92.62 105 ARG A O 1
ATOM 775 N N . GLN A 1 106 ? -10.546 4.164 -5.698 1.00 90.25 106 GLN A N 1
ATOM 776 C CA . GLN A 1 106 ? -10.005 5.097 -6.682 1.00 90.25 106 GLN A CA 1
ATOM 777 C C . GLN A 1 106 ? -9.200 4.328 -7.725 1.00 90.25 106 GLN A C 1
ATOM 779 O O . GLN A 1 106 ? -8.327 3.535 -7.374 1.00 90.25 106 GLN A O 1
ATOM 784 N N . ASP A 1 107 ? -9.513 4.549 -8.999 1.00 91.19 107 ASP A N 1
ATOM 785 C CA . ASP A 1 107 ? -8.718 4.068 -10.124 1.00 91.19 107 ASP A CA 1
ATOM 786 C C . ASP A 1 107 ? -7.954 5.272 -10.694 1.00 91.19 107 ASP A C 1
ATOM 788 O O . ASP A 1 107 ? -8.567 6.247 -11.130 1.00 91.19 107 ASP A O 1
ATOM 792 N N . ILE A 1 108 ? -6.622 5.217 -10.660 1.00 88.69 108 ILE A N 1
ATOM 793 C CA . ILE A 1 108 ? -5.736 6.319 -11.061 1.00 88.69 108 ILE A CA 1
ATOM 794 C C . ILE A 1 108 ? -4.747 5.854 -12.134 1.00 88.69 108 ILE A C 1
ATOM 796 O O . ILE A 1 108 ? -4.423 4.669 -12.247 1.00 88.69 108 ILE A O 1
ATOM 800 N N . SER A 1 109 ? -4.275 6.802 -12.944 1.00 84.12 109 SER A N 1
ATOM 801 C CA . SER A 1 109 ? -3.368 6.523 -14.071 1.00 84.12 109 SER A CA 1
ATOM 802 C C . SER A 1 109 ? -1.893 6.622 -13.670 1.00 84.12 109 SER A C 1
ATOM 804 O O . SER A 1 109 ? -1.042 5.868 -14.152 1.00 84.12 109 SER A O 1
ATOM 806 N N . GLU A 1 110 ? -1.592 7.530 -12.745 1.00 83.12 110 GLU A N 1
ATOM 807 C CA . GLU A 1 110 ? -0.260 7.758 -12.200 1.00 83.12 110 GLU A CA 1
ATOM 808 C C . GLU A 1 110 ? -0.340 7.874 -10.684 1.00 83.12 110 GLU A C 1
ATOM 810 O O . GLU A 1 110 ? -1.373 8.246 -10.135 1.00 83.12 110 GLU A O 1
ATOM 815 N N . LEU A 1 111 ? 0.745 7.485 -10.021 1.00 83.56 111 LEU A N 1
ATOM 816 C CA . LEU A 1 111 ? 0.867 7.544 -8.576 1.00 83.56 111 LEU A CA 1
AT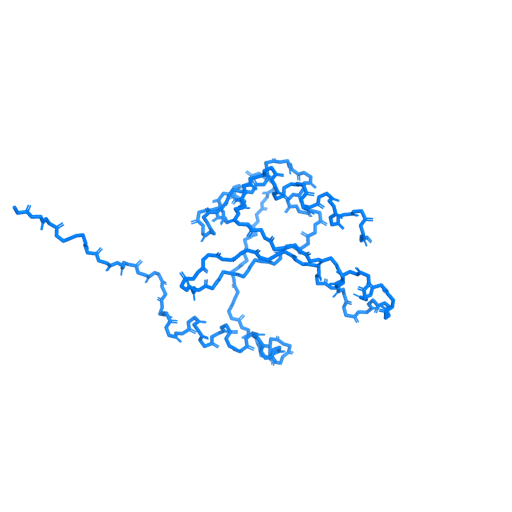OM 817 C C . LEU A 1 111 ? 2.217 8.178 -8.266 1.00 83.56 111 LEU A C 1
ATOM 819 O O . LEU A 1 111 ? 3.261 7.543 -8.432 1.00 83.56 111 LEU A O 1
ATOM 823 N N . ASP A 1 112 ? 2.175 9.439 -7.866 1.00 86.12 112 ASP A N 1
ATOM 824 C CA . ASP A 1 112 ? 3.309 10.155 -7.304 1.00 86.12 112 ASP A CA 1
ATOM 825 C C . ASP A 1 112 ? 3.123 10.335 -5.790 1.00 86.12 112 ASP A C 1
ATOM 827 O O . ASP A 1 112 ? 2.151 9.864 -5.189 1.00 86.12 112 ASP A O 1
ATOM 831 N N . ALA A 1 113 ? 4.100 10.980 -5.156 1.00 83.19 113 ALA A N 1
ATOM 832 C CA . ALA A 1 113 ? 4.088 11.173 -3.714 1.00 83.19 113 ALA A CA 1
ATOM 833 C C . ALA A 1 113 ? 2.927 12.066 -3.241 1.00 83.19 113 ALA A C 1
ATOM 835 O O . ALA A 1 113 ? 2.431 11.857 -2.130 1.00 83.19 113 ALA A O 1
ATOM 836 N N . ASP A 1 114 ? 2.497 13.032 -4.055 1.00 86.06 114 ASP A N 1
ATOM 837 C CA . ASP A 1 114 ? 1.467 14.006 -3.692 1.00 86.06 114 ASP A CA 1
ATOM 838 C C . ASP A 1 114 ? 0.071 13.392 -3.832 1.00 86.06 114 ASP A C 1
ATOM 840 O O . ASP A 1 114 ? -0.750 13.504 -2.917 1.00 86.06 114 ASP A O 1
ATOM 844 N N . GLU A 1 115 ? -0.176 12.649 -4.912 1.00 87.12 115 GLU A N 1
ATOM 845 C CA . GLU A 1 115 ? -1.425 11.919 -5.121 1.00 87.12 115 GLU A CA 1
ATOM 846 C C . GLU A 1 115 ? -1.586 10.811 -4.074 1.00 87.12 115 GLU A C 1
ATOM 848 O O . GLU A 1 115 ? -2.652 10.661 -3.474 1.00 87.12 115 GLU A O 1
ATOM 853 N N . LEU A 1 116 ? -0.509 10.085 -3.749 1.00 84.81 116 LEU A N 1
ATOM 854 C CA . LEU A 1 116 ? -0.546 9.084 -2.683 1.00 84.81 116 LEU A CA 1
ATOM 855 C C . LEU A 1 116 ? -0.828 9.718 -1.311 1.00 84.81 116 LEU A C 1
ATOM 857 O O . LEU A 1 116 ? -1.602 9.170 -0.523 1.00 84.81 116 LEU A O 1
ATOM 861 N N . ALA A 1 117 ? -0.241 10.884 -1.022 1.00 85.12 117 ALA A N 1
ATOM 862 C CA . ALA A 1 117 ? -0.509 11.624 0.210 1.00 85.12 117 ALA A CA 1
ATOM 863 C C . ALA A 1 117 ? -1.967 12.096 0.286 1.00 85.12 117 ALA A C 1
ATOM 865 O O . ALA A 1 117 ? -2.605 11.966 1.335 1.00 85.12 117 ALA A O 1
ATOM 866 N N . ARG A 1 118 ? -2.511 12.601 -0.826 1.00 88.00 118 ARG A N 1
ATOM 867 C CA . ARG A 1 118 ? -3.915 13.002 -0.941 1.00 88.00 118 ARG A CA 1
ATOM 868 C C . ARG A 1 118 ? -4.847 11.824 -0.672 1.00 88.00 118 ARG A C 1
ATOM 870 O O . ARG A 1 118 ? -5.732 11.938 0.173 1.00 88.00 118 ARG A O 1
ATOM 877 N N . ILE A 1 119 ? -4.608 10.687 -1.320 1.00 88.19 119 ILE A N 1
ATOM 878 C CA . ILE A 1 119 ? -5.405 9.468 -1.144 1.00 88.19 119 ILE A CA 1
ATOM 879 C C . ILE A 1 119 ? -5.366 8.991 0.311 1.00 88.19 119 ILE A C 1
ATOM 881 O O . ILE A 1 119 ? -6.397 8.602 0.859 1.00 88.19 119 ILE A O 1
ATOM 885 N N . PHE A 1 120 ? -4.203 9.044 0.967 1.00 86.00 120 PHE A N 1
ATOM 886 C CA . PHE A 1 120 ? -4.094 8.692 2.385 1.00 86.00 120 PHE A CA 1
ATOM 887 C C . PHE A 1 120 ? -4.894 9.632 3.289 1.00 86.00 120 PHE A C 1
ATOM 889 O O . PHE A 1 120 ? -5.535 9.155 4.226 1.00 86.00 120 PHE A O 1
ATOM 896 N N . ASN A 1 121 ? -4.906 10.934 3.004 1.00 86.19 121 ASN A N 1
ATOM 897 C CA . ASN A 1 121 ? -5.725 11.885 3.756 1.00 86.19 121 ASN A CA 1
ATOM 898 C C . ASN A 1 121 ? -7.222 11.606 3.558 1.00 86.19 121 ASN A C 1
ATOM 900 O O . ASN A 1 121 ? -7.943 11.451 4.542 1.00 86.19 121 ASN A O 1
ATOM 904 N N . GLU A 1 122 ? -7.675 11.432 2.315 1.00 87.75 122 GLU A N 1
ATOM 905 C CA . GLU A 1 122 ? -9.080 11.123 2.006 1.00 87.75 122 GLU A CA 1
ATOM 906 C C . GLU A 1 122 ? -9.539 9.784 2.611 1.00 87.75 122 GLU A C 1
ATOM 908 O O . GLU A 1 122 ? -10.684 9.649 3.048 1.00 87.75 122 GLU A O 1
ATOM 913 N N . ALA A 1 123 ? -8.653 8.785 2.660 1.00 85.94 123 ALA A N 1
ATOM 914 C CA . ALA A 1 123 ? -8.932 7.515 3.322 1.00 85.94 123 ALA A CA 1
ATOM 915 C C . ALA A 1 123 ? -9.030 7.676 4.849 1.00 85.94 123 ALA A C 1
ATOM 917 O O . ALA A 1 123 ? -9.885 7.046 5.471 1.00 85.94 123 ALA A O 1
ATOM 918 N N . SER A 1 124 ? -8.195 8.537 5.446 1.00 82.81 124 SER A N 1
ATOM 919 C CA . SER A 1 124 ? -8.161 8.766 6.896 1.00 82.81 124 SER A CA 1
ATOM 920 C C . SER A 1 124 ? -9.423 9.427 7.448 1.00 82.81 124 SER A C 1
ATOM 922 O O . SER A 1 124 ? -9.799 9.168 8.585 1.00 82.81 124 SER A O 1
ATOM 924 N N . GLU A 1 125 ? -10.118 10.228 6.639 1.00 83.25 125 GLU A N 1
ATOM 925 C CA . GLU A 1 125 ? -11.394 10.855 7.014 1.00 83.25 125 GLU A CA 1
ATOM 926 C C . GLU A 1 125 ? -12.555 9.849 7.102 1.00 83.25 125 GLU A C 1
ATOM 928 O O . GLU A 1 125 ? -13.623 10.175 7.618 1.00 83.25 125 GLU A O 1
ATOM 933 N N . ARG A 1 126 ? -12.362 8.628 6.587 1.00 76.50 126 ARG A N 1
ATOM 934 C CA . ARG A 1 126 ? -13.400 7.590 6.477 1.00 76.50 126 ARG A CA 1
ATOM 935 C C . ARG A 1 126 ? -13.226 6.428 7.455 1.00 76.50 126 ARG A C 1
ATOM 937 O O . ARG A 1 126 ? -14.113 5.579 7.518 1.00 76.50 126 ARG A O 1
ATOM 944 N N . THR A 1 127 ? -12.101 6.360 8.166 1.00 66.75 127 THR A N 1
ATOM 945 C CA . THR A 1 127 ? -11.742 5.281 9.111 1.00 66.75 127 THR A CA 1
ATOM 946 C C . THR A 1 127 ? -11.682 5.783 10.538 1.00 66.75 127 THR A C 1
ATOM 948 O O . THR A 1 127 ? -12.203 5.071 11.424 1.00 66.75 127 THR A O 1
#

InterPro domains:
  IPR022812 Dynamin [PR00195] (34-52)
  IPR022812 Dynamin [PR00195] (58-75)
  IPR027417 P-loop containing nucleoside triphosphate hydrolase [G3DSA:3.40.50.300] (9-127)
  IPR027417 P-loop containing nucleoside triphosphate hydrolase [SSF52540] (14-93)
  IPR045063 Dynamin, N-terminal [PF00350] (37-108)

pLDDT: mean 78.76, std 13.9, range [33.06, 93.25]

Radius of gyration: 17.33 Å; chains: 1; bounding box: 48×35×49 Å

Secondary structure (DSSP, 8-state):
----PPP---SS-HHHHHHHHHHHHTTGGGTSPPP------STTSSHHHHHHHHHSSPPP--TTTTTSS---------SS--EEEE----TTS-HHHHHHHHT-EEEES---HHHHHHHHHHHHTT-

Sequence (127 aa):
MASTMAANDSLGNDGFLAKIDRLRATNVGSMIPLPQVIVVGDQSSGKSSALESLTGFAFPRAATLCTRYATQISCTRAPDKKITVSIIPRPDASGELKAQLQAFRQDISELDADELARIFNEASERT

Organism: Ophiostoma piceae (strain UAMH 11346) (NCBI:txid1262450)